Protein AF-A0A180G4Z9-F1 (afdb_monomer_lite)

Organism: Puccinia triticina (isolate 1-1 / race 1 (BBBD)) (NCBI:txid630390)

Secondary structure (DSSP, 8-state):
--------HHHHHHHHHHHHHHHHHHHHHSPPPSSPPPHHHHHHHHHHHHHHHHHHHHHHHHHHHHHHHTT--GGGS--HHHHHHHHHHHTT-----PPPP-----PPP---

pLDDT: mean 81.97, std 17.04, range [40.56, 96.62]

Sequence (112 aa):
MPSTFSFNQTQLHWIKAMQERIDRVVDGIELPPDREPAPVDIQENWSRDWKNWNHCFHLQCKLDADAFDHKIPHWAIPNVKATWMARRNRFGRGPVEFAKDATTDVAPGSSE

Radius of gyration: 19.31 Å; chains: 1; bounding box: 66×33×45 Å

Structure (mmCIF, N/CA/C/O backbone):
data_AF-A0A180G4Z9-F1
#
_entry.id   AF-A0A180G4Z9-F1
#
loop_
_atom_site.group_PDB
_atom_site.id
_atom_site.type_symbol
_atom_site.label_atom_id
_atom_site.label_alt_id
_atom_site.label_comp_id
_atom_site.label_asym_id
_atom_site.label_entity_id
_atom_site.label_seq_id
_atom_site.pdbx_PDB_ins_code
_atom_site.Cartn_x
_atom_site.Cartn_y
_atom_site.Cartn_z
_atom_site.occupancy
_atom_site.B_iso_or_equiv
_atom_site.auth_seq_id
_atom_site.auth_comp_id
_atom_site.auth_asym_id
_atom_site.auth_atom_id
_atom_site.pdbx_PDB_model_num
ATOM 1 N N . MET A 1 1 ? 2.457 -10.156 22.401 1.00 43.72 1 MET A N 1
ATOM 2 C CA . MET A 1 1 ? 1.276 -10.263 23.285 1.00 43.72 1 MET A CA 1
ATOM 3 C C . MET A 1 1 ? 0.028 -10.119 22.430 1.00 43.72 1 MET A C 1
ATOM 5 O O . MET A 1 1 ? 0.034 -9.221 21.595 1.00 43.72 1 MET A O 1
ATOM 9 N N . PRO A 1 2 ? -1.004 -10.966 22.580 1.00 53.66 2 PRO A N 1
ATOM 10 C CA . PRO A 1 2 ? -2.281 -10.709 21.929 1.00 53.66 2 PRO A CA 1
ATOM 11 C C . PRO A 1 2 ? -2.881 -9.450 22.557 1.00 53.66 2 PRO A C 1
ATOM 13 O O . PRO A 1 2 ? -3.029 -9.374 23.776 1.00 53.66 2 PRO A O 1
ATOM 16 N N . SER A 1 3 ? -3.144 -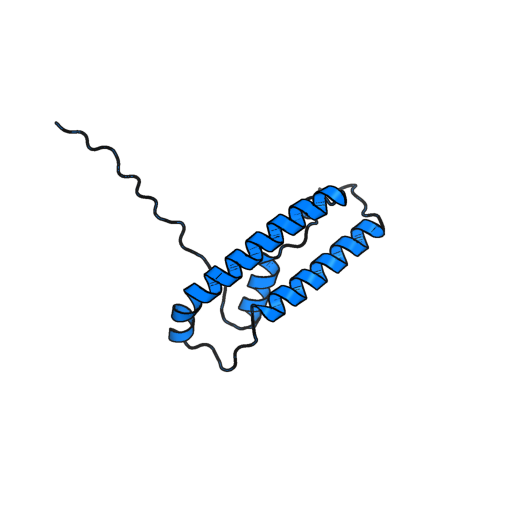8.427 21.747 1.00 64.56 3 SER A N 1
ATOM 17 C CA . SER A 1 3 ? -3.771 -7.208 22.250 1.00 64.56 3 SER A CA 1
ATOM 18 C C . SER A 1 3 ? -5.232 -7.507 22.585 1.00 64.56 3 SER A C 1
ATOM 20 O O . SER A 1 3 ? -5.914 -8.165 21.803 1.00 64.56 3 SER A O 1
ATOM 22 N N . THR A 1 4 ?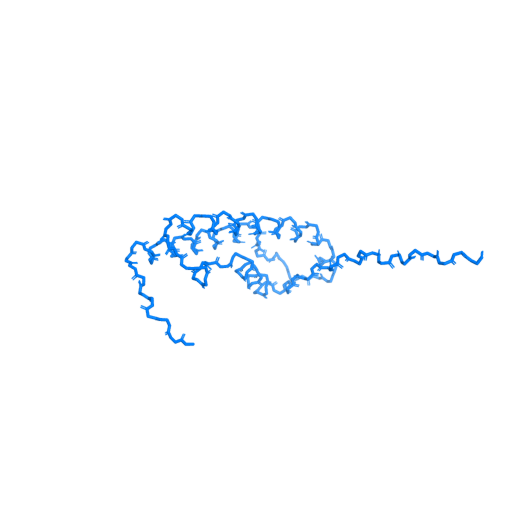 -5.732 -6.982 23.700 1.00 81.06 4 THR A N 1
ATOM 23 C CA . THR A 1 4 ? -7.167 -6.975 24.037 1.00 81.06 4 THR A CA 1
ATOM 24 C C . THR A 1 4 ? -7.975 -6.008 23.162 1.00 81.06 4 THR A C 1
ATOM 26 O O . THR A 1 4 ? -9.172 -5.830 23.375 1.00 81.06 4 THR A O 1
ATOM 29 N N . PHE A 1 5 ? -7.332 -5.357 22.187 1.00 82.75 5 PHE A N 1
ATOM 30 C CA . PHE A 1 5 ? -7.965 -4.401 21.297 1.00 82.75 5 PHE A CA 1
ATOM 31 C C . PHE A 1 5 ? -8.901 -5.121 20.324 1.00 82.75 5 PHE A C 1
ATOM 33 O O . PHE A 1 5 ? -8.470 -5.960 19.533 1.00 82.75 5 PHE A O 1
ATOM 40 N N . SER A 1 6 ? -10.180 -4.753 20.358 1.00 89.81 6 SER A N 1
ATOM 41 C CA . SER A 1 6 ? -11.167 -5.174 19.368 1.00 89.81 6 SER A CA 1
ATOM 42 C C . SER A 1 6 ? -11.526 -3.989 18.491 1.00 89.81 6 SER A C 1
ATOM 44 O O . SER A 1 6 ? -11.956 -2.950 18.994 1.00 89.81 6 SER A O 1
ATOM 46 N N . PHE A 1 7 ? -11.408 -4.160 17.178 1.00 92.81 7 PHE A N 1
ATOM 47 C CA . PHE A 1 7 ? -11.931 -3.178 16.240 1.00 92.81 7 PHE A CA 1
ATOM 48 C C . PHE A 1 7 ? -13.457 -3.175 16.283 1.00 92.81 7 PHE A C 1
ATOM 50 O O . PHE A 1 7 ? -14.091 -4.232 16.315 1.00 92.81 7 PHE A O 1
ATOM 57 N N . ASN A 1 8 ? -14.053 -1.988 16.237 1.00 94.31 8 ASN A N 1
ATOM 58 C CA . ASN A 1 8 ? -15.469 -1.862 15.913 1.00 94.31 8 ASN A CA 1
ATOM 59 C C . ASN A 1 8 ? -15.688 -1.927 14.389 1.00 94.31 8 ASN A C 1
ATOM 61 O O . ASN A 1 8 ? -14.745 -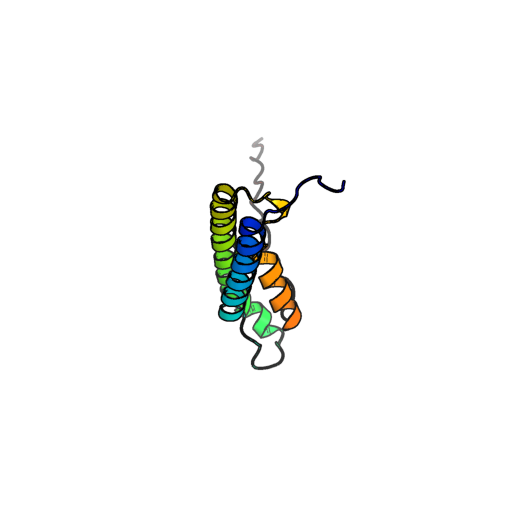1.842 13.597 1.00 94.31 8 ASN A O 1
ATOM 65 N N . GLN A 1 9 ? -16.948 -2.049 13.970 1.00 95.94 9 GLN A N 1
ATOM 66 C CA . GLN A 1 9 ? -17.295 -2.184 12.553 1.00 95.94 9 GLN A CA 1
ATOM 67 C C . GLN A 1 9 ? -16.799 -1.006 11.702 1.00 95.94 9 GLN A C 1
ATOM 69 O O . GLN A 1 9 ? -16.293 -1.210 10.599 1.00 95.94 9 GLN A O 1
ATOM 74 N N . THR A 1 10 ? -16.906 0.219 12.216 1.00 95.56 10 THR A N 1
ATOM 75 C CA . THR A 1 10 ? -16.457 1.431 11.520 1.00 95.56 10 THR A CA 1
ATOM 76 C C . THR A 1 10 ? -14.948 1.418 11.304 1.00 95.56 10 THR A C 1
ATOM 78 O O . THR A 1 10 ? -14.483 1.742 10.216 1.00 95.56 10 THR A O 1
ATOM 81 N N . GLN A 1 11 ? -14.181 0.989 12.305 1.00 95.81 11 GLN A N 1
ATOM 82 C CA . GLN A 1 11 ? -12.729 0.869 12.201 1.00 95.81 11 GLN A CA 1
ATOM 83 C C . GLN A 1 11 ? -12.323 -0.206 11.189 1.00 95.81 11 GLN A C 1
ATOM 85 O O . GLN A 1 11 ? -11.445 0.031 10.364 1.00 95.81 11 GLN A O 1
ATOM 90 N N . LEU A 1 12 ? -12.999 -1.361 11.188 1.00 96.25 12 LEU A N 1
ATOM 91 C CA . LEU A 1 12 ? -12.756 -2.410 10.192 1.00 96.25 12 LEU A CA 1
ATOM 92 C C . LEU A 1 12 ? -13.072 -1.938 8.769 1.00 96.25 12 LEU A C 1
ATOM 94 O O . LEU A 1 12 ? -12.307 -2.219 7.847 1.00 96.25 12 LEU A O 1
ATOM 98 N N . HIS A 1 13 ? -14.183 -1.224 8.578 1.00 96.31 13 HIS A N 1
ATOM 99 C CA . HIS A 1 13 ? -14.527 -0.637 7.283 1.00 96.31 13 HIS A CA 1
ATOM 100 C C . HIS A 1 13 ? -13.497 0.393 6.835 1.00 96.31 13 HIS A C 1
ATOM 102 O O . HIS A 1 13 ? -13.097 0.376 5.675 1.00 96.31 13 HIS A O 1
ATOM 108 N N . TRP A 1 14 ? -13.033 1.242 7.750 1.00 96.19 14 TRP A N 1
ATOM 109 C CA . TRP A 1 14 ? -12.005 2.226 7.446 1.00 96.19 14 TRP A CA 1
ATOM 110 C C . TRP A 1 14 ? -10.699 1.556 7.003 1.00 96.19 14 TRP A C 1
ATOM 112 O O . TRP A 1 14 ? -10.182 1.895 5.944 1.00 96.19 14 TRP A O 1
ATOM 122 N N . ILE A 1 15 ? -10.213 0.548 7.741 1.00 96.06 15 ILE A N 1
ATOM 123 C CA . ILE A 1 15 ? -8.974 -0.173 7.396 1.00 96.06 15 ILE A CA 1
ATOM 124 C C . ILE A 1 15 ? -9.085 -0.798 6.001 1.00 96.06 15 ILE A C 1
ATOM 126 O O . ILE A 1 15 ? -8.182 -0.637 5.182 1.00 96.06 15 ILE A O 1
ATOM 130 N N . LYS A 1 16 ? -10.208 -1.467 5.703 1.00 96.38 16 LYS A N 1
ATOM 131 C CA . LYS A 1 16 ? -10.457 -2.058 4.378 1.00 96.38 16 LYS A CA 1
ATOM 132 C C . LYS A 1 16 ? -10.476 -0.999 3.276 1.00 96.38 16 LYS A C 1
ATOM 134 O O . LYS A 1 16 ? -9.788 -1.159 2.274 1.00 96.38 16 LYS A O 1
ATOM 139 N N . ALA A 1 17 ? -11.201 0.099 3.484 1.00 96.38 17 ALA A N 1
ATOM 140 C CA . ALA A 1 17 ? -11.288 1.185 2.513 1.00 96.38 17 ALA A CA 1
ATOM 141 C C . ALA A 1 17 ? -9.921 1.838 2.250 1.00 96.38 17 ALA A C 1
ATOM 143 O O . ALA A 1 17 ? -9.603 2.175 1.108 1.00 96.38 17 ALA A O 1
ATOM 144 N N . MET A 1 18 ? -9.090 1.993 3.285 1.00 96.50 18 MET A N 1
ATOM 145 C CA . MET A 1 18 ? -7.739 2.524 3.124 1.00 96.50 18 MET A CA 1
ATOM 146 C C . MET A 1 18 ? -6.813 1.542 2.412 1.00 96.50 18 MET A C 1
ATOM 148 O O . MET A 1 18 ? -6.059 1.979 1.547 1.00 96.50 18 MET A O 1
ATOM 152 N N . GLN A 1 19 ? -6.909 0.236 2.683 1.00 96.50 19 GLN A N 1
ATOM 153 C CA . GLN A 1 19 ? -6.166 -0.768 1.916 1.00 96.50 19 GLN A CA 1
ATOM 154 C C . GLN A 1 19 ? -6.542 -0.724 0.428 1.00 96.50 19 GLN A C 1
ATOM 156 O O . GLN A 1 19 ? -5.659 -0.610 -0.414 1.00 96.50 19 GLN A O 1
ATOM 161 N N . GLU A 1 20 ? -7.835 -0.702 0.094 1.00 96.38 20 GLU A N 1
ATOM 162 C CA . GLU A 1 20 ? -8.289 -0.593 -1.302 1.00 96.38 20 GLU A CA 1
ATOM 163 C C . GLU A 1 20 ? -7.790 0.689 -1.982 1.00 96.38 20 GLU A C 1
ATOM 165 O O . GLU A 1 20 ? -7.434 0.691 -3.162 1.00 96.38 20 GLU A O 1
ATOM 170 N N . ARG A 1 21 ? -7.757 1.807 -1.247 1.00 95.62 21 ARG A N 1
ATOM 171 C CA . ARG A 1 21 ? -7.222 3.074 -1.755 1.00 95.62 21 ARG A CA 1
ATOM 172 C C . ARG A 1 21 ? -5.727 2.971 -2.042 1.00 95.62 21 ARG A C 1
ATOM 174 O O . ARG A 1 21 ? -5.289 3.476 -3.074 1.00 95.62 21 ARG A O 1
ATOM 181 N N . ILE A 1 22 ? -4.960 2.342 -1.151 1.00 96.25 22 ILE A N 1
ATOM 182 C CA . ILE A 1 22 ? -3.532 2.089 -1.363 1.00 96.25 22 ILE A CA 1
ATOM 183 C C . ILE A 1 22 ? -3.341 1.238 -2.606 1.00 96.25 22 ILE A C 1
ATOM 185 O O . ILE A 1 22 ? -2.557 1.628 -3.464 1.00 96.25 22 ILE A O 1
ATOM 189 N N . ASP A 1 23 ? -4.079 0.135 -2.729 1.00 95.38 23 ASP A N 1
ATOM 190 C CA . ASP A 1 23 ? -3.960 -0.777 -3.864 1.00 95.38 23 ASP A CA 1
ATOM 191 C C . ASP A 1 23 ? -4.196 -0.027 -5.182 1.00 95.38 23 ASP A C 1
ATOM 193 O O . ASP A 1 23 ? -3.373 -0.102 -6.088 1.00 95.38 23 ASP A O 1
ATOM 197 N N . ARG A 1 24 ? -5.231 0.821 -5.264 1.00 94.62 24 ARG A N 1
ATOM 198 C CA . ARG A 1 24 ? -5.483 1.659 -6.454 1.00 94.62 24 ARG A CA 1
ATOM 199 C C . ARG A 1 24 ? -4.346 2.633 -6.765 1.00 94.62 24 ARG A C 1
ATOM 201 O O . ARG A 1 24 ? -4.011 2.826 -7.932 1.00 94.62 24 ARG A O 1
ATOM 208 N N . VAL A 1 25 ? -3.772 3.280 -5.749 1.00 93.50 25 VAL A N 1
ATOM 209 C CA . VAL A 1 25 ? -2.649 4.213 -5.946 1.00 93.50 25 VAL A CA 1
ATOM 210 C C . VAL A 1 25 ? -1.413 3.459 -6.422 1.00 93.50 25 VAL A C 1
ATOM 212 O O . VAL A 1 25 ? -0.780 3.869 -7.392 1.00 93.50 25 VAL A O 1
ATOM 215 N N . VAL A 1 26 ? -1.092 2.349 -5.762 1.00 93.62 26 VAL A N 1
ATOM 216 C CA . VAL A 1 26 ? 0.047 1.490 -6.083 1.00 93.62 26 VAL A CA 1
ATOM 217 C C . VAL A 1 26 ? -0.086 0.918 -7.497 1.00 93.62 26 VAL A C 1
ATOM 219 O O . VAL A 1 26 ? 0.888 0.922 -8.247 1.00 93.62 26 VAL A O 1
ATOM 222 N N . ASP A 1 27 ? -1.290 0.523 -7.902 1.00 92.19 27 ASP A N 1
ATOM 223 C CA . ASP A 1 27 ? -1.587 0.052 -9.253 1.00 92.19 27 ASP A CA 1
ATOM 224 C C . ASP A 1 27 ? -1.372 1.127 -10.322 1.00 92.19 27 ASP A C 1
ATOM 226 O O . ASP A 1 27 ? -0.915 0.808 -11.420 1.00 92.19 27 ASP A O 1
ATOM 230 N N . GLY A 1 28 ? -1.662 2.389 -9.996 1.00 89.56 28 GLY A N 1
ATOM 231 C CA . GLY A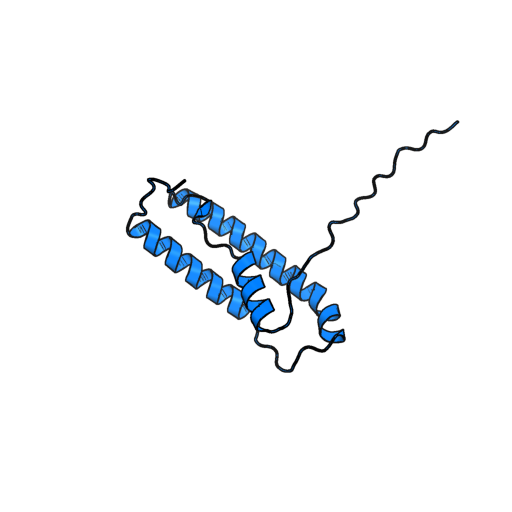 1 28 ? -1.470 3.522 -10.898 1.00 89.56 28 GLY A CA 1
ATOM 232 C C . GLY A 1 28 ? -0.013 3.969 -11.046 1.00 89.56 28 GLY A C 1
ATOM 233 O O . GLY A 1 28 ? 0.371 4.424 -12.121 1.00 89.56 28 GLY A O 1
ATOM 234 N N . ILE A 1 29 ? 0.806 3.850 -9.995 1.00 89.75 29 ILE A N 1
ATOM 235 C CA . ILE A 1 29 ? 2.217 4.287 -10.029 1.00 89.75 29 ILE A CA 1
ATOM 236 C C . ILE A 1 29 ? 3.190 3.171 -10.428 1.00 89.75 29 ILE A C 1
ATOM 238 O O . ILE A 1 29 ? 4.287 3.459 -10.910 1.00 89.75 29 ILE A O 1
ATOM 242 N N . GLU A 1 30 ? 2.812 1.908 -10.224 1.00 89.31 30 GLU A N 1
ATOM 243 C CA . GLU A 1 30 ? 3.618 0.732 -10.536 1.00 89.31 30 GLU A CA 1
ATOM 244 C C . GLU A 1 30 ? 2.891 -0.111 -11.586 1.00 89.31 30 GLU A C 1
ATOM 246 O O . GLU A 1 30 ? 2.080 -0.992 -11.284 1.00 89.31 30 GLU A O 1
ATOM 251 N N . LEU A 1 31 ? 3.163 0.195 -12.850 1.00 85.88 31 LEU A N 1
ATOM 252 C CA . LEU A 1 31 ? 2.546 -0.490 -13.977 1.00 85.88 31 LEU A CA 1
ATOM 253 C C . LEU A 1 31 ? 3.216 -1.849 -14.238 1.00 85.88 31 LEU A C 1
ATOM 255 O O . LEU A 1 31 ? 4.427 -1.999 -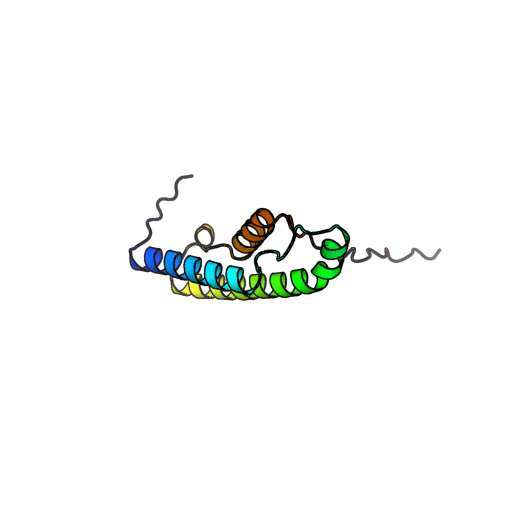13.996 1.00 85.88 31 LEU A O 1
ATOM 259 N N . PRO A 1 32 ? 2.451 -2.832 -14.754 1.00 84.75 32 PRO A N 1
ATOM 260 C CA . PRO A 1 32 ? 3.021 -4.068 -15.264 1.00 84.75 32 PRO A CA 1
ATOM 261 C C . PRO A 1 32 ? 4.146 -3.766 -16.263 1.00 84.75 32 PRO A C 1
ATOM 263 O O . PRO A 1 32 ? 4.053 -2.793 -17.012 1.00 84.75 32 PRO A O 1
ATOM 266 N N . PRO A 1 33 ? 5.230 -4.548 -16.259 1.00 80.56 33 PRO A N 1
ATOM 267 C CA . PRO A 1 33 ? 6.300 -4.356 -17.219 1.00 80.56 33 PRO A CA 1
ATOM 268 C C . PRO A 1 33 ? 5.838 -4.802 -18.617 1.00 80.56 33 PRO A C 1
ATOM 270 O O . PRO A 1 33 ? 5.252 -5.872 -18.759 1.00 80.56 33 PRO A O 1
ATOM 273 N N . ASP A 1 34 ? 6.125 -4.001 -19.649 1.00 78.81 34 ASP A N 1
ATOM 274 C CA . ASP A 1 34 ? 5.793 -4.330 -21.050 1.00 78.81 34 ASP A CA 1
ATOM 275 C C . ASP A 1 34 ? 6.660 -5.474 -21.614 1.00 78.81 34 ASP A C 1
ATOM 277 O O . ASP A 1 34 ? 6.308 -6.125 -22.596 1.00 78.81 34 ASP A O 1
ATOM 281 N N . ARG A 1 35 ? 7.820 -5.705 -20.994 1.00 76.56 35 ARG A N 1
ATOM 282 C CA . ARG A 1 35 ? 8.807 -6.743 -21.313 1.00 76.56 35 ARG A CA 1
ATOM 283 C C . ARG A 1 35 ? 9.583 -7.109 -20.051 1.00 76.56 35 ARG A C 1
ATOM 285 O O . ARG A 1 35 ? 9.578 -6.334 -19.095 1.00 76.56 35 ARG A O 1
ATOM 292 N N . GLU A 1 36 ? 10.284 -8.239 -20.047 1.00 72.31 36 GLU A N 1
ATOM 293 C CA . GLU A 1 36 ? 11.185 -8.560 -18.935 1.00 72.31 36 GLU A CA 1
ATOM 294 C C . GLU A 1 36 ? 12.213 -7.431 -18.725 1.00 72.31 36 GLU A C 1
ATOM 296 O O . GLU A 1 36 ? 12.800 -6.953 -19.702 1.00 72.31 36 GLU A O 1
ATOM 301 N N . PRO A 1 37 ? 12.405 -6.961 -17.479 1.00 66.12 37 PRO A N 1
ATOM 302 C CA . PRO A 1 37 ? 13.295 -5.843 -17.200 1.00 66.12 37 PRO A CA 1
ATOM 303 C C . PRO A 1 37 ? 14.751 -6.222 -17.497 1.00 66.12 37 PRO A C 1
ATOM 305 O O . PRO A 1 37 ? 15.286 -7.169 -16.920 1.00 66.12 37 PRO A O 1
ATOM 308 N N . ALA A 1 38 ? 15.409 -5.460 -18.373 1.00 67.69 38 ALA A N 1
ATOM 309 C CA . ALA A 1 38 ? 16.842 -5.582 -18.613 1.00 67.69 38 ALA A CA 1
ATOM 310 C C . ALA A 1 38 ? 17.636 -4.789 -17.553 1.00 67.69 38 ALA A C 1
ATOM 312 O O . ALA A 1 38 ? 17.114 -3.824 -16.992 1.00 67.69 38 ALA A O 1
ATOM 313 N N . PRO A 1 39 ? 18.922 -5.106 -17.300 1.00 65.12 39 PRO A N 1
ATOM 314 C CA . PRO A 1 39 ? 19.731 -4.392 -16.305 1.00 65.12 39 PRO A CA 1
ATOM 315 C C . PRO A 1 39 ? 19.791 -2.867 -16.505 1.00 65.12 39 PRO A C 1
ATOM 317 O O . PRO A 1 39 ? 19.830 -2.120 -15.532 1.00 65.12 39 PRO A O 1
ATOM 320 N N . VAL A 1 40 ? 19.741 -2.392 -17.756 1.00 63.81 40 VAL A N 1
ATOM 321 C CA . VAL A 1 40 ? 19.716 -0.954 -18.085 1.00 63.81 40 VAL A CA 1
ATOM 322 C C . VAL A 1 40 ? 18.413 -0.270 -17.646 1.00 63.81 40 VAL A C 1
ATOM 324 O O . VAL A 1 40 ? 18.443 0.859 -17.158 1.00 63.81 40 VAL A O 1
ATOM 327 N N . ASP A 1 41 ? 17.285 -0.990 -17.702 1.00 63.00 41 ASP A N 1
ATOM 328 C CA . ASP A 1 41 ? 15.976 -0.491 -17.268 1.00 63.00 41 ASP A CA 1
ATOM 329 C C . ASP A 1 41 ? 15.939 -0.297 -15.737 1.00 63.00 41 ASP A C 1
ATOM 331 O O . ASP A 1 41 ? 15.106 0.445 -15.214 1.00 63.00 41 ASP A O 1
ATOM 335 N N . ILE A 1 42 ? 16.839 -0.953 -14.992 1.00 62.66 42 ILE A N 1
ATOM 336 C CA . ILE A 1 42 ? 16.954 -0.812 -13.535 1.00 62.66 42 ILE A CA 1
ATOM 337 C C . ILE A 1 42 ? 17.569 0.545 -13.177 1.00 62.66 42 ILE A C 1
ATOM 339 O O . ILE A 1 42 ? 17.100 1.180 -12.239 1.00 62.66 42 ILE A O 1
ATOM 343 N N . GLN A 1 43 ? 18.568 1.023 -13.928 1.00 59.25 43 GLN A N 1
ATOM 344 C CA . GLN A 1 43 ? 19.283 2.268 -13.625 1.00 59.25 43 GLN A CA 1
ATOM 345 C C . GLN A 1 43 ? 18.467 3.521 -13.993 1.00 59.25 43 GLN A C 1
ATOM 347 O O . GLN A 1 43 ? 18.405 4.465 -13.206 1.00 59.25 43 GLN A O 1
ATOM 352 N N . GLU A 1 44 ? 17.757 3.512 -15.128 1.00 60.06 44 GLU A N 1
ATOM 353 C CA . GLU A 1 44 ? 16.842 4.605 -15.510 1.00 60.06 44 GLU A CA 1
ATOM 354 C C . GLU A 1 44 ? 15.637 4.732 -14.559 1.00 60.06 44 GLU A C 1
ATOM 356 O O . GLU A 1 44 ? 15.089 5.823 -14.361 1.00 60.06 44 GLU A O 1
ATOM 361 N N . ASN A 1 45 ? 15.251 3.639 -13.894 1.00 67.38 45 ASN A N 1
ATOM 362 C CA . ASN A 1 45 ? 14.123 3.637 -12.968 1.00 67.38 45 ASN A CA 1
ATOM 363 C C . ASN A 1 45 ? 14.383 4.386 -11.660 1.00 67.38 45 ASN A C 1
ATOM 365 O O . ASN A 1 45 ? 13.410 4.714 -10.993 1.00 67.38 45 ASN A O 1
ATOM 369 N N . TRP A 1 46 ? 15.622 4.728 -11.292 1.00 72.75 46 TRP A N 1
ATOM 370 C CA . TRP A 1 46 ? 15.900 5.340 -9.983 1.00 72.75 46 TRP A CA 1
ATOM 371 C C . TRP A 1 46 ? 15.166 6.670 -9.772 1.00 72.75 46 TRP A C 1
ATOM 373 O O . TRP A 1 46 ? 14.626 6.915 -8.694 1.00 72.75 46 TRP A O 1
ATOM 383 N N . SER A 1 47 ? 15.062 7.511 -10.809 1.00 78.31 47 SER A N 1
ATOM 384 C CA . SER A 1 47 ? 14.309 8.773 -10.720 1.00 78.31 47 SER A CA 1
ATOM 385 C C . SER A 1 47 ? 12.801 8.536 -10.573 1.00 78.31 47 SER A C 1
ATOM 387 O O . SER A 1 47 ? 12.126 9.223 -9.802 1.00 78.31 47 SER A O 1
ATOM 389 N N . ARG A 1 48 ? 12.255 7.542 -11.287 1.00 83.75 48 ARG A N 1
ATOM 390 C CA . ARG A 1 48 ? 10.837 7.167 -11.180 1.00 83.75 48 ARG A CA 1
ATOM 391 C C . ARG A 1 48 ? 10.540 6.541 -9.822 1.00 83.75 48 ARG A C 1
ATOM 393 O O . ARG A 1 48 ? 9.559 6.909 -9.184 1.00 83.75 48 ARG A O 1
ATOM 400 N N . ASP A 1 49 ? 11.410 5.656 -9.364 1.00 87.25 49 ASP A N 1
ATOM 401 C CA . ASP A 1 49 ? 11.304 4.964 -8.088 1.00 87.25 49 ASP A CA 1
ATOM 402 C C . ASP A 1 49 ? 11.391 5.955 -6.928 1.00 87.25 49 ASP A C 1
ATOM 404 O O . ASP A 1 49 ? 10.609 5.853 -5.989 1.00 87.25 49 ASP A O 1
ATOM 408 N N . TRP A 1 50 ? 12.248 6.977 -7.024 1.00 86.88 50 TRP A N 1
ATOM 409 C CA . TRP A 1 50 ? 12.289 8.078 -6.062 1.00 86.88 50 TRP A CA 1
ATOM 410 C C . TRP A 1 50 ? 10.982 8.881 -6.027 1.00 86.88 50 TRP A C 1
ATOM 412 O O . TRP A 1 50 ? 10.464 9.196 -4.954 1.00 86.88 50 TRP A O 1
ATOM 422 N N . LYS A 1 51 ? 10.398 9.208 -7.188 1.00 88.81 51 LYS A N 1
ATOM 423 C CA . LYS A 1 51 ? 9.098 9.902 -7.248 1.00 88.81 51 LYS A CA 1
ATOM 424 C C . LYS A 1 51 ? 7.979 9.046 -6.649 1.00 88.81 51 LYS A C 1
ATOM 426 O O . LYS A 1 51 ? 7.192 9.540 -5.845 1.00 88.81 51 LYS A O 1
ATOM 431 N N . ASN A 1 52 ? 7.934 7.764 -6.999 1.00 90.81 52 ASN A N 1
ATOM 432 C CA . ASN A 1 52 ? 6.952 6.813 -6.482 1.00 90.81 52 ASN A CA 1
ATOM 433 C C . ASN A 1 52 ? 7.111 6.601 -4.974 1.00 90.81 52 ASN A C 1
ATOM 435 O O . ASN A 1 52 ? 6.115 6.583 -4.250 1.00 90.81 52 ASN A O 1
ATOM 439 N N . TRP A 1 53 ? 8.348 6.539 -4.482 1.00 90.31 53 TRP A N 1
ATOM 440 C CA . TRP A 1 53 ? 8.645 6.505 -3.056 1.00 90.31 53 TRP A CA 1
ATOM 441 C C . TRP A 1 53 ? 8.093 7.723 -2.321 1.00 90.31 53 TRP A C 1
ATOM 443 O O . TRP A 1 53 ? 7.400 7.571 -1.318 1.00 90.31 53 TRP A O 1
ATOM 453 N N . ASN A 1 54 ? 8.349 8.929 -2.835 1.00 90.75 54 ASN A N 1
ATOM 454 C CA . ASN A 1 54 ? 7.833 10.159 -2.236 1.00 90.75 54 ASN A CA 1
ATOM 455 C C . ASN A 1 54 ? 6.298 10.201 -2.237 1.00 90.75 54 ASN A C 1
ATOM 457 O O . ASN A 1 54 ? 5.696 10.636 -1.257 1.00 90.75 54 ASN A O 1
ATOM 461 N N . HIS A 1 55 ? 5.643 9.702 -3.291 1.00 91.00 55 HIS A N 1
ATOM 462 C CA . HIS A 1 55 ? 4.186 9.541 -3.288 1.00 91.00 55 HIS A CA 1
ATOM 463 C C . HIS A 1 55 ? 3.714 8.575 -2.197 1.00 91.00 55 HIS A C 1
ATOM 465 O O . HIS A 1 55 ? 2.769 8.895 -1.474 1.00 91.00 55 HIS A O 1
ATOM 471 N N . CYS A 1 56 ? 4.385 7.429 -2.039 1.00 93.62 56 CYS A N 1
ATOM 472 C CA . CYS A 1 56 ? 4.063 6.468 -0.986 1.00 93.62 56 CYS A CA 1
ATOM 473 C C . CYS A 1 56 ? 4.232 7.081 0.408 1.00 93.62 56 CYS A C 1
ATOM 475 O O . CYS A 1 56 ? 3.364 6.910 1.262 1.00 93.62 56 CYS A O 1
ATOM 477 N N . PHE A 1 57 ? 5.313 7.833 0.621 1.00 93.75 57 PHE A N 1
ATOM 478 C CA . PHE A 1 57 ? 5.593 8.522 1.877 1.00 93.75 57 PHE A CA 1
ATOM 479 C C . PHE A 1 57 ? 4.507 9.550 2.218 1.00 93.75 57 PHE A C 1
ATOM 481 O O . PHE A 1 57 ? 3.918 9.487 3.295 1.00 93.75 57 PHE A O 1
ATOM 488 N N . HIS A 1 58 ? 4.161 10.442 1.284 1.00 94.00 58 HIS A N 1
ATOM 489 C CA . HIS A 1 58 ? 3.102 11.429 1.510 1.00 94.00 58 HIS A CA 1
ATOM 490 C C . HIS A 1 58 ? 1.735 10.789 1.772 1.00 94.00 58 HIS A C 1
ATOM 492 O O . HIS A 1 58 ? 0.959 11.309 2.576 1.00 94.00 58 HIS A O 1
ATOM 498 N N . LEU A 1 59 ? 1.418 9.678 1.099 1.00 94.75 59 LEU A N 1
ATOM 499 C CA . LEU A 1 59 ? 0.179 8.950 1.357 1.00 94.75 59 LEU A CA 1
ATOM 500 C C . LEU A 1 59 ? 0.187 8.309 2.750 1.00 94.75 59 LEU A C 1
ATOM 502 O O . LEU A 1 59 ? -0.825 8.399 3.439 1.00 94.75 59 LEU A O 1
ATOM 506 N N . GLN A 1 60 ? 1.312 7.730 3.181 1.00 96.62 60 GLN A N 1
ATOM 507 C CA . GLN A 1 60 ? 1.450 7.171 4.527 1.00 96.62 60 GLN A CA 1
ATOM 508 C C . GLN A 1 60 ? 1.220 8.246 5.594 1.00 96.62 60 GLN A C 1
ATOM 510 O O . GLN A 1 60 ? 0.407 8.034 6.483 1.00 96.62 60 GLN A O 1
ATOM 515 N N . CYS A 1 61 ? 1.826 9.432 5.463 1.00 95.19 61 CYS A N 1
ATOM 516 C CA . CYS A 1 61 ? 1.613 10.521 6.422 1.00 95.19 61 CYS A CA 1
ATOM 517 C C . CYS A 1 61 ? 0.139 10.946 6.524 1.00 95.19 61 CYS A C 1
ATOM 519 O O . CYS A 1 61 ? -0.347 11.235 7.614 1.00 95.19 61 CYS A O 1
ATOM 521 N N . LYS A 1 62 ? -0.585 10.979 5.396 1.00 94.31 62 LYS A N 1
ATOM 522 C CA . LYS A 1 62 ? -2.026 11.280 5.393 1.00 94.31 62 LYS A CA 1
ATOM 523 C C . LYS A 1 62 ? -2.833 10.179 6.074 1.00 94.31 62 LYS A C 1
ATOM 525 O O . LYS A 1 62 ? -3.720 10.484 6.857 1.00 94.31 62 LYS A O 1
ATOM 530 N N . LEU A 1 63 ? -2.508 8.917 5.804 1.00 95.38 63 LEU A N 1
ATOM 531 C CA . LEU A 1 63 ? -3.157 7.780 6.454 1.00 95.38 63 LEU A CA 1
ATOM 532 C C . LEU A 1 63 ? -2.905 7.755 7.958 1.00 95.38 63 LEU A C 1
ATOM 534 O O . LEU A 1 63 ? -3.822 7.442 8.706 1.00 95.38 63 LEU A O 1
ATOM 538 N N . ASP A 1 64 ? -1.697 8.105 8.393 1.00 95.75 64 ASP A N 1
ATOM 539 C CA . ASP A 1 64 ? -1.352 8.182 9.811 1.00 95.75 64 ASP A CA 1
ATOM 540 C C . ASP A 1 64 ? -2.155 9.279 10.526 1.00 95.75 64 ASP A C 1
ATOM 542 O O . ASP A 1 64 ? -2.629 9.067 11.643 1.00 95.75 64 ASP A O 1
ATOM 546 N N . ALA A 1 65 ? -2.361 10.424 9.867 1.00 94.44 65 ALA A N 1
ATOM 547 C CA . ALA A 1 65 ? -3.220 11.492 10.370 1.00 94.44 65 ALA A CA 1
ATOM 548 C C . ALA A 1 65 ? -4.701 11.070 10.410 1.00 94.44 65 ALA A C 1
ATOM 550 O O . ALA A 1 65 ? -5.334 11.170 11.457 1.00 94.44 65 ALA A O 1
ATOM 551 N N . ASP A 1 66 ? -5.238 10.518 9.319 1.00 94.75 66 ASP A N 1
ATOM 552 C CA . ASP A 1 66 ? -6.633 10.059 9.255 1.00 94.75 66 ASP A CA 1
ATOM 553 C C . ASP A 1 66 ? -6.894 8.930 10.281 1.00 94.75 66 ASP A C 1
ATOM 555 O O . ASP A 1 66 ? -7.935 8.880 10.938 1.00 94.75 66 ASP A O 1
ATOM 559 N N . ALA A 1 67 ? -5.933 8.023 10.477 1.00 94.81 67 ALA A N 1
ATOM 560 C CA . ALA A 1 67 ? -6.012 6.946 11.462 1.00 94.81 67 ALA A CA 1
ATOM 561 C C . ALA A 1 67 ? -6.194 7.469 12.892 1.00 94.81 67 ALA A C 1
ATOM 563 O O . ALA A 1 67 ? -6.929 6.858 13.676 1.00 94.81 67 ALA A O 1
ATOM 564 N N . PHE A 1 68 ? -5.553 8.593 13.228 1.00 93.69 68 PHE A N 1
ATOM 565 C CA . PHE A 1 68 ? -5.694 9.235 14.531 1.00 93.69 68 PHE A CA 1
ATOM 566 C C . PHE A 1 68 ? -7.148 9.656 14.789 1.00 93.69 68 PHE A C 1
ATOM 568 O O . PHE A 1 68 ? -7.709 9.301 15.830 1.00 93.69 68 PHE A O 1
ATOM 575 N N . ASP A 1 69 ? -7.795 10.296 13.812 1.00 93.25 69 ASP A N 1
ATOM 576 C CA . ASP A 1 69 ? -9.198 10.725 13.908 1.00 93.25 69 ASP A CA 1
ATOM 577 C C . ASP A 1 69 ? -10.159 9.534 14.060 1.00 93.25 69 ASP A C 1
ATOM 579 O O . ASP A 1 69 ? -11.140 9.583 14.809 1.00 93.25 69 ASP A O 1
ATOM 583 N N . HIS A 1 70 ? -9.835 8.411 13.415 1.00 92.56 70 HIS A N 1
ATOM 584 C CA . HIS A 1 70 ? -10.592 7.162 13.505 1.00 92.56 70 HIS A CA 1
ATOM 585 C C . HIS A 1 70 ? -10.212 6.275 14.707 1.00 92.56 70 HIS A C 1
ATOM 587 O O . HIS A 1 70 ? -10.766 5.178 14.873 1.00 92.56 70 HIS A O 1
ATOM 593 N N . LYS A 1 71 ? -9.303 6.742 15.578 1.00 93.50 71 LYS A N 1
ATOM 594 C CA . LYS A 1 71 ? -8.784 6.009 16.747 1.00 93.50 71 LYS A CA 1
ATOM 595 C C . LYS A 1 71 ? -8.232 4.628 16.375 1.00 93.50 71 LYS A C 1
ATOM 597 O O . LYS A 1 71 ? -8.425 3.652 17.105 1.00 93.50 71 LYS A O 1
ATOM 602 N N . ILE A 1 72 ? -7.600 4.531 15.209 1.00 95.12 72 ILE A N 1
ATOM 603 C CA . ILE A 1 72 ? -6.944 3.317 14.730 1.00 95.12 72 ILE A CA 1
ATOM 604 C C . ILE A 1 72 ? -5.558 3.249 15.374 1.00 95.12 72 ILE A C 1
ATOM 606 O O . ILE A 1 72 ? -4.797 4.216 15.302 1.00 95.12 72 ILE A O 1
ATOM 610 N N . PRO A 1 73 ? -5.197 2.134 16.025 1.00 93.06 73 PRO A N 1
ATOM 611 C CA . PRO A 1 73 ? -3.862 1.987 16.570 1.00 93.06 73 PRO A CA 1
ATOM 612 C C . PRO A 1 73 ? -2.833 1.917 15.439 1.00 93.06 73 PRO A C 1
ATOM 614 O O . PRO A 1 73 ? -3.069 1.280 14.415 1.00 93.06 73 PRO A O 1
ATOM 617 N N . HIS A 1 74 ? -1.663 2.517 15.656 1.00 91.69 74 HIS A N 1
ATOM 618 C CA . HIS A 1 74 ? -0.644 2.678 14.615 1.00 91.69 74 HIS A CA 1
ATOM 619 C C . HIS A 1 74 ? -0.224 1.358 13.944 1.00 91.69 74 HIS A C 1
ATOM 621 O O . HIS A 1 74 ? -0.043 1.300 12.734 1.00 91.69 74 HIS A O 1
ATOM 627 N N . TRP A 1 75 ? -0.148 0.262 14.707 1.00 92.31 75 TRP A N 1
ATOM 628 C CA . TRP A 1 75 ? 0.204 -1.063 14.180 1.00 92.31 75 TRP A CA 1
ATOM 629 C C . TRP A 1 75 ? -0.832 -1.650 13.207 1.00 92.31 75 TRP A C 1
ATOM 631 O O . TRP A 1 75 ? -0.527 -2.616 12.513 1.00 92.31 75 TRP A O 1
ATOM 641 N N . ALA A 1 76 ? -2.048 -1.103 13.170 1.00 93.69 76 ALA A N 1
ATOM 642 C CA . ALA A 1 76 ? -3.133 -1.543 12.297 1.00 93.69 76 ALA A CA 1
ATOM 643 C C . ALA A 1 76 ? -3.302 -0.665 11.053 1.00 93.69 76 ALA A C 1
ATOM 645 O O . ALA A 1 76 ? -4.168 -0.946 10.222 1.00 93.69 76 ALA A O 1
ATOM 646 N N . ILE A 1 77 ? -2.517 0.407 10.935 1.00 95.19 77 ILE A N 1
ATOM 647 C CA . ILE A 1 77 ? -2.564 1.293 9.779 1.00 95.19 77 ILE A CA 1
ATOM 648 C C . ILE A 1 77 ? -1.952 0.547 8.584 1.00 95.19 77 ILE A C 1
ATOM 650 O O . ILE A 1 77 ? -0.829 0.043 8.687 1.00 95.19 77 ILE A O 1
ATOM 654 N N . PRO A 1 78 ? -2.663 0.458 7.447 1.00 95.94 78 PRO A N 1
ATOM 655 C CA . PRO A 1 78 ? -2.113 -0.111 6.225 1.00 95.94 78 PRO A CA 1
ATOM 656 C C . PRO A 1 78 ? -0.796 0.560 5.803 1.00 95.94 78 PRO A C 1
ATOM 658 O O . PRO A 1 78 ? -0.652 1.782 5.880 1.00 95.94 78 PRO A O 1
ATOM 661 N N . ASN A 1 79 ? 0.168 -0.240 5.339 1.00 95.44 79 ASN A N 1
ATOM 662 C CA . ASN A 1 79 ? 1.514 0.234 5.017 1.00 95.44 79 ASN A CA 1
ATOM 663 C C . ASN A 1 79 ? 1.696 0.414 3.504 1.00 95.44 79 ASN A C 1
ATOM 665 O O . ASN A 1 79 ? 1.896 -0.555 2.768 1.00 95.44 79 ASN A O 1
ATOM 669 N N . VAL A 1 80 ? 1.682 1.669 3.051 1.00 95.56 80 VAL A N 1
ATOM 670 C CA . VAL A 1 80 ? 1.747 2.030 1.624 1.00 95.56 80 VAL A CA 1
ATOM 671 C C . VAL A 1 80 ? 3.034 1.531 0.975 1.00 95.56 80 VAL A C 1
ATOM 673 O O . VAL A 1 80 ? 3.024 0.951 -0.112 1.00 95.56 80 VAL A O 1
ATOM 676 N N . LYS A 1 81 ? 4.162 1.743 1.661 1.00 92.88 81 LYS A N 1
ATOM 677 C CA . LYS A 1 81 ? 5.489 1.365 1.173 1.00 92.88 81 LYS A CA 1
ATOM 678 C C . LYS A 1 81 ? 5.592 -0.147 0.994 1.00 92.88 81 LYS A C 1
ATOM 680 O O . LYS A 1 81 ? 6.124 -0.600 -0.017 1.00 92.88 81 LYS A O 1
ATOM 685 N N . ALA A 1 82 ? 5.085 -0.918 1.953 1.00 93.44 82 ALA A N 1
ATOM 686 C CA . ALA A 1 82 ? 5.096 -2.372 1.882 1.00 93.44 82 ALA A CA 1
ATOM 687 C C . ALA A 1 82 ? 4.261 -2.876 0.696 1.00 93.44 82 ALA A C 1
ATOM 689 O O . ALA A 1 82 ? 4.729 -3.738 -0.046 1.00 93.44 82 ALA A O 1
ATOM 690 N N . THR A 1 83 ? 3.078 -2.298 0.459 1.00 95.38 83 THR A N 1
ATOM 691 C CA . THR A 1 83 ? 2.243 -2.649 -0.700 1.00 95.38 83 THR A CA 1
ATOM 692 C C . THR A 1 83 ? 2.943 -2.334 -2.022 1.00 95.38 83 THR A C 1
ATOM 694 O O . THR A 1 83 ? 2.986 -3.183 -2.914 1.00 95.38 83 THR A O 1
ATOM 697 N N . TRP A 1 84 ? 3.562 -1.155 -2.141 1.00 94.62 84 TRP A N 1
ATOM 698 C CA . TRP A 1 84 ? 4.323 -0.793 -3.339 1.00 94.62 84 TRP A CA 1
ATOM 699 C C . TRP A 1 84 ? 5.508 -1.739 -3.581 1.00 94.62 84 TRP A C 1
ATOM 701 O O . TRP A 1 84 ? 5.657 -2.273 -4.680 1.00 94.62 84 TRP A O 1
ATOM 711 N N . MET A 1 85 ? 6.307 -2.031 -2.549 1.00 92.19 85 MET A N 1
ATOM 712 C CA . MET A 1 85 ? 7.419 -2.987 -2.641 1.00 92.19 85 MET A CA 1
ATOM 713 C C . MET A 1 85 ? 6.956 -4.391 -3.037 1.00 92.19 85 MET A C 1
ATOM 715 O O . MET A 1 85 ? 7.586 -5.032 -3.878 1.00 92.19 85 MET A O 1
ATOM 719 N N . ALA A 1 86 ? 5.849 -4.872 -2.470 1.00 93.38 86 ALA A N 1
ATOM 720 C CA . ALA A 1 86 ? 5.297 -6.178 -2.812 1.00 93.38 86 ALA A CA 1
ATOM 721 C C . ALA A 1 86 ? 4.903 -6.251 -4.295 1.00 93.38 86 ALA A C 1
ATOM 723 O O . ALA A 1 86 ? 5.213 -7.233 -4.974 1.00 93.38 86 ALA A O 1
ATOM 724 N N . ARG A 1 87 ? 4.285 -5.189 -4.828 1.00 91.75 87 ARG A N 1
ATOM 725 C CA . ARG A 1 87 ? 3.930 -5.109 -6.249 1.00 91.75 87 ARG A CA 1
ATOM 726 C C . ARG A 1 87 ? 5.160 -5.078 -7.153 1.00 91.75 87 ARG A C 1
ATOM 728 O O . ARG A 1 87 ? 5.211 -5.814 -8.133 1.00 91.75 87 ARG A O 1
ATOM 735 N N . ARG A 1 88 ? 6.183 -4.302 -6.798 1.00 90.31 88 ARG A N 1
ATOM 736 C CA . ARG A 1 88 ? 7.462 -4.288 -7.526 1.00 90.31 88 ARG A CA 1
ATOM 737 C C . ARG A 1 88 ? 8.129 -5.653 -7.583 1.00 90.31 88 ARG A C 1
ATOM 739 O O . ARG A 1 88 ? 8.584 -6.070 -8.647 1.00 90.31 88 ARG A O 1
ATOM 746 N N . ASN A 1 89 ? 8.161 -6.351 -6.449 1.00 89.56 89 ASN A N 1
ATOM 747 C CA . ASN A 1 89 ? 8.711 -7.700 -6.362 1.00 89.56 89 ASN A CA 1
ATOM 748 C C . ASN A 1 89 ? 7.947 -8.661 -7.277 1.00 89.56 89 ASN A C 1
ATOM 750 O O . ASN A 1 89 ? 8.567 -9.444 -7.991 1.00 89.56 89 ASN A O 1
ATOM 754 N N . ARG A 1 90 ? 6.613 -8.547 -7.333 1.00 89.88 90 ARG A N 1
ATOM 755 C CA . ARG A 1 90 ? 5.777 -9.325 -8.258 1.00 89.88 90 ARG A CA 1
ATOM 756 C C . ARG A 1 90 ? 6.116 -9.075 -9.733 1.00 89.88 90 ARG A C 1
ATOM 758 O O . ARG A 1 90 ? 5.945 -9.976 -10.544 1.00 89.88 90 ARG A O 1
ATOM 765 N N . PHE A 1 91 ? 6.603 -7.885 -10.075 1.00 87.69 91 PHE A N 1
ATOM 766 C CA . PHE A 1 91 ? 7.031 -7.522 -11.430 1.00 87.69 91 PHE A CA 1
ATOM 767 C C . PHE A 1 91 ? 8.524 -7.743 -11.702 1.00 87.69 91 PHE A C 1
ATOM 769 O O . PHE A 1 91 ? 9.025 -7.292 -12.727 1.00 87.69 91 PHE A O 1
ATOM 776 N N . GLY A 1 92 ? 9.254 -8.403 -10.798 1.00 84.12 92 GLY A N 1
ATOM 777 C CA . GLY A 1 92 ? 10.676 -8.700 -10.993 1.00 84.12 92 GLY A CA 1
ATOM 778 C C . GLY A 1 92 ? 11.600 -7.479 -10.902 1.00 84.12 92 GLY A C 1
ATOM 779 O O . GLY A 1 92 ? 12.777 -7.585 -11.226 1.00 84.12 92 GLY A O 1
ATOM 780 N N . ARG A 1 93 ? 11.101 -6.322 -10.443 1.00 82.38 93 ARG A N 1
ATOM 781 C CA . ARG A 1 93 ? 11.907 -5.093 -10.280 1.00 82.38 93 ARG A CA 1
ATOM 782 C C . ARG A 1 93 ? 12.700 -5.060 -8.971 1.00 82.38 93 ARG A C 1
ATOM 784 O O . ARG A 1 93 ? 13.590 -4.230 -8.820 1.00 82.38 93 ARG A O 1
ATOM 791 N N . GLY A 1 94 ? 12.353 -5.940 -8.032 1.00 80.50 94 GLY A N 1
ATOM 792 C CA . GLY A 1 94 ? 13.000 -6.050 -6.729 1.00 80.50 94 GLY A CA 1
ATOM 793 C C . GLY A 1 94 ? 12.731 -4.876 -5.772 1.00 80.50 94 GLY A C 1
ATOM 794 O O . GLY A 1 94 ? 12.023 -3.910 -6.108 1.00 80.50 94 GLY A O 1
ATOM 795 N N . PRO A 1 95 ? 13.286 -4.963 -4.550 1.00 77.31 95 PRO A N 1
ATOM 796 C CA . PRO A 1 95 ? 13.203 -3.900 -3.561 1.00 77.31 95 PRO A CA 1
ATOM 797 C C . PRO A 1 95 ? 14.050 -2.695 -3.980 1.00 77.31 95 PRO A C 1
ATOM 799 O O . PRO A 1 95 ? 15.074 -2.832 -4.643 1.00 77.31 95 PRO A O 1
ATOM 802 N N .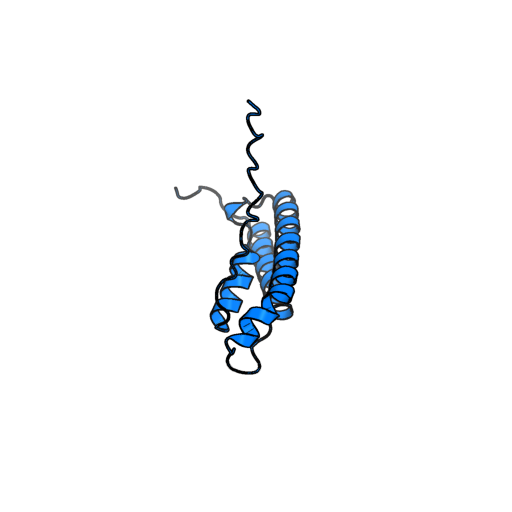 VAL A 1 96 ? 13.620 -1.504 -3.563 1.00 78.12 96 VAL A N 1
ATOM 803 C CA . VAL A 1 96 ? 14.401 -0.273 -3.725 1.00 78.12 96 VAL A CA 1
ATOM 804 C C . VAL A 1 96 ? 15.016 0.083 -2.387 1.00 78.12 96 VAL A C 1
ATOM 806 O O . VAL A 1 96 ? 14.298 0.326 -1.413 1.00 78.12 96 VAL A O 1
ATOM 809 N N . GLU A 1 97 ? 16.339 0.140 -2.364 1.00 73.19 97 GLU A N 1
ATOM 810 C CA . GLU A 1 97 ? 17.108 0.699 -1.265 1.00 73.19 97 GLU A CA 1
ATOM 811 C C . GLU A 1 97 ? 17.767 1.975 -1.772 1.00 73.19 97 GLU A C 1
ATOM 813 O O . GLU A 1 97 ? 18.689 1.943 -2.583 1.00 73.19 97 GLU A O 1
ATOM 818 N N . PHE A 1 98 ? 17.260 3.119 -1.323 1.00 68.94 98 PHE A N 1
ATOM 819 C CA . PHE A 1 98 ? 17.974 4.369 -1.525 1.00 68.94 98 PHE A CA 1
ATOM 820 C C . PHE A 1 98 ? 19.161 4.370 -0.567 1.00 68.94 98 PHE A C 1
ATOM 822 O O . PHE A 1 98 ? 18.988 4.097 0.626 1.00 68.94 98 PHE A O 1
ATOM 829 N N . ALA A 1 99 ? 20.358 4.647 -1.086 1.00 61.53 99 ALA A N 1
ATOM 830 C CA . ALA A 1 99 ? 21.519 4.853 -0.238 1.00 61.53 99 ALA A CA 1
ATOM 831 C C . ALA A 1 99 ? 21.161 5.923 0.802 1.00 61.53 99 ALA A C 1
ATOM 833 O O . ALA A 1 99 ? 20.622 6.974 0.456 1.00 61.53 99 ALA A O 1
ATOM 834 N N . LYS A 1 100 ? 21.419 5.643 2.083 1.00 54.97 100 LYS A N 1
ATOM 835 C CA . LYS A 1 100 ? 21.453 6.719 3.073 1.00 54.97 100 LYS A CA 1
ATOM 836 C C . LYS A 1 100 ? 22.571 7.638 2.619 1.00 54.97 100 LYS A C 1
ATOM 838 O O . LYS A 1 100 ? 23.671 7.136 2.384 1.00 54.97 100 LYS A O 1
ATOM 843 N N . ASP A 1 101 ? 22.282 8.923 2.458 1.00 47.09 101 ASP A N 1
ATOM 844 C CA . ASP A 1 101 ? 23.320 9.901 2.169 1.00 47.09 101 ASP A CA 1
ATOM 845 C C . ASP A 1 101 ? 24.484 9.644 3.128 1.00 47.09 101 ASP A C 1
ATOM 847 O O . ASP A 1 101 ? 24.305 9.592 4.350 1.00 47.09 101 ASP A O 1
ATOM 851 N N . ALA A 1 102 ? 25.666 9.399 2.566 1.00 47.75 102 ALA A N 1
ATOM 852 C CA . ALA A 1 102 ? 26.902 9.480 3.314 1.00 47.75 102 ALA A CA 1
ATOM 853 C C . ALA A 1 102 ? 27.088 10.963 3.633 1.00 47.75 102 ALA A C 1
ATOM 855 O O . ALA A 1 102 ? 27.824 11.667 2.945 1.00 47.75 102 ALA A O 1
ATOM 856 N N . THR A 1 103 ? 26.340 11.471 4.614 1.00 42.62 103 THR A N 1
ATOM 857 C CA . THR A 1 103 ? 26.597 12.790 5.160 1.00 42.62 103 THR A CA 1
ATOM 858 C C . THR A 1 103 ? 27.950 12.686 5.830 1.00 42.62 103 THR A C 1
ATOM 860 O O . THR A 1 103 ? 28.133 12.027 6.847 1.00 42.62 103 THR A O 1
ATOM 863 N N . THR A 1 104 ? 28.907 13.264 5.132 1.00 44.75 104 THR A N 1
ATOM 864 C CA . THR A 1 104 ? 30.296 13.472 5.463 1.00 44.75 104 THR A CA 1
ATOM 865 C C . THR A 1 104 ? 30.437 13.898 6.926 1.00 44.75 104 THR A C 1
ATOM 867 O O . THR A 1 104 ? 30.231 15.064 7.258 1.00 44.75 104 THR A O 1
ATOM 870 N N . ASP A 1 105 ? 30.851 12.974 7.794 1.00 40.56 105 ASP A N 1
ATOM 871 C CA . ASP A 1 105 ? 31.585 13.323 9.010 1.00 40.56 105 ASP A CA 1
ATOM 872 C C . ASP A 1 105 ? 32.958 13.845 8.562 1.00 40.56 105 ASP A C 1
ATOM 874 O O . ASP A 1 105 ? 33.967 13.139 8.575 1.00 40.56 105 ASP A O 1
ATOM 878 N N . VAL A 1 106 ? 33.005 15.094 8.086 1.00 47.56 106 VAL A N 1
ATOM 879 C CA . VAL A 1 106 ? 34.267 15.831 8.040 1.00 47.56 106 VAL A CA 1
ATOM 880 C C . VAL A 1 106 ? 34.590 16.179 9.485 1.00 47.56 106 VAL A C 1
ATOM 882 O O . VAL A 1 106 ? 34.072 17.147 10.038 1.00 47.56 106 VAL A O 1
ATOM 885 N N . ALA A 1 107 ? 35.425 15.349 10.107 1.00 45.47 107 ALA A N 1
ATOM 886 C CA . ALA A 1 107 ? 36.075 15.686 11.361 1.00 45.47 107 ALA A CA 1
ATOM 887 C C . ALA A 1 107 ? 36.755 17.063 11.209 1.00 45.47 107 ALA A C 1
ATOM 889 O O . ALA A 1 107 ? 37.464 17.275 10.218 1.00 45.47 107 ALA A O 1
ATOM 890 N N . PRO A 1 108 ? 36.557 18.016 12.139 1.00 44.84 108 PRO A N 1
ATOM 891 C CA . PRO A 1 108 ? 37.294 19.265 12.096 1.00 44.84 108 PRO A CA 1
ATOM 892 C C . PRO A 1 108 ? 38.771 18.930 12.299 1.00 44.84 108 PRO A C 1
ATOM 894 O O . PRO A 1 108 ? 39.157 18.368 13.325 1.00 44.84 108 PRO A O 1
ATOM 897 N N . GLY A 1 109 ? 39.575 19.224 11.277 1.00 44.44 109 GLY A N 1
ATOM 898 C CA . GLY A 1 109 ? 41.012 19.018 11.302 1.00 44.44 109 GLY A CA 1
ATOM 899 C C . GLY A 1 109 ? 41.630 19.678 12.528 1.00 44.44 109 GLY A C 1
ATOM 900 O O . GLY A 1 109 ? 41.428 20.865 12.781 1.00 44.44 109 GLY A O 1
ATOM 901 N N . SER A 1 110 ? 42.395 18.895 13.281 1.00 46.38 110 SER A N 1
ATOM 902 C CA . SER A 1 110 ? 43.435 19.425 14.148 1.00 46.38 110 SER A CA 1
ATOM 903 C C . SER A 1 110 ? 44.464 20.113 13.254 1.00 46.38 110 SER A C 1
ATOM 905 O O . SER A 1 110 ? 45.149 19.454 12.475 1.00 46.38 110 SER A O 1
ATOM 907 N N . SER A 1 111 ? 44.525 21.439 13.318 1.00 51.22 111 SER A N 1
ATOM 908 C CA . SER A 1 111 ? 45.720 22.168 12.907 1.00 51.22 111 SER A CA 1
ATOM 909 C C . SER A 1 111 ? 46.716 22.102 14.062 1.00 51.22 111 SER A C 1
ATOM 911 O O . SER A 1 111 ? 46.366 22.462 15.189 1.00 51.22 111 SER A O 1
ATOM 913 N N . GLU A 1 112 ? 47.898 21.564 13.762 1.00 46.47 112 GLU A N 1
ATOM 914 C CA . GLU A 1 112 ? 49.126 21.693 14.558 1.00 46.47 112 GLU A CA 1
ATOM 915 C C . GLU A 1 112 ? 49.562 23.157 14.710 1.00 46.47 112 GLU A C 1
ATOM 917 O O . GLU A 1 112 ? 49.292 23.961 13.784 1.00 46.47 112 GLU A O 1
#

Foldseek 3Di:
DPDPDDDDPVRVVVLVVLVVVLLVLLCVLQDADPDQDDPVNLVVCPVSVVVSVVVQVVSQVVQVVVCVVVVHPPVSGDRSLVSNQVSCVVRVSHDDDDDDPPPDPPPDDDDD